Protein AF-A0A8T7J8Q5-F1 (afdb_monomer_lite)

Radius of gyration: 19.93 Å; chains: 1; bounding box: 46×26×56 Å

Structure (mmCIF, N/CA/C/O backbone):
data_AF-A0A8T7J8Q5-F1
#
_entry.id   AF-A0A8T7J8Q5-F1
#
loop_
_atom_site.group_PDB
_atom_site.id
_atom_site.type_symbol
_atom_site.label_atom_id
_atom_site.label_alt_id
_atom_site.label_comp_id
_atom_site.label_asym_id
_atom_site.label_entity_id
_atom_site.label_seq_id
_atom_site.pdbx_PDB_ins_code
_atom_site.Cartn_x
_atom_site.Cartn_y
_atom_site.Cartn_z
_atom_site.occupancy
_atom_site.B_iso_or_equiv
_atom_site.auth_seq_id
_atom_site.auth_comp_id
_atom_site.auth_asym_id
_atom_site.auth_atom_id
_atom_site.pdbx_PDB_model_num
ATOM 1 N N . MET A 1 1 ? 12.599 -4.083 -8.089 1.00 55.00 1 MET A N 1
ATOM 2 C CA . MET A 1 1 ? 13.086 -3.942 -6.703 1.00 55.00 1 MET A CA 1
ATOM 3 C C . MET A 1 1 ? 12.116 -2.995 -6.035 1.00 55.00 1 MET A C 1
ATOM 5 O O . MET A 1 1 ? 11.928 -1.897 -6.546 1.00 55.00 1 MET A O 1
ATOM 9 N N . GLU A 1 2 ? 11.386 -3.483 -5.040 1.00 70.25 2 GLU A N 1
ATOM 10 C CA . GLU A 1 2 ? 10.312 -2.742 -4.383 1.00 70.25 2 GLU A CA 1
ATOM 11 C C . GLU A 1 2 ? 10.916 -1.927 -3.238 1.00 70.25 2 GLU A C 1
ATOM 13 O O . GLU A 1 2 ? 11.467 -2.509 -2.312 1.00 70.25 2 GLU A O 1
ATOM 18 N N . PHE A 1 3 ? 10.806 -0.598 -3.287 1.00 74.25 3 PHE A N 1
ATOM 19 C CA . PHE A 1 3 ? 11.227 0.253 -2.176 1.00 74.25 3 PHE A CA 1
ATOM 20 C C . PHE A 1 3 ? 10.011 0.683 -1.362 1.00 74.25 3 PHE A C 1
ATOM 22 O O . PHE A 1 3 ? 9.134 1.389 -1.863 1.00 74.25 3 PHE A O 1
ATOM 29 N N . ASN A 1 4 ? 9.971 0.299 -0.091 1.00 82.00 4 ASN A N 1
ATOM 30 C CA . ASN A 1 4 ? 8.907 0.686 0.825 1.00 82.00 4 ASN A CA 1
ATOM 31 C C . ASN A 1 4 ? 9.446 1.161 2.175 1.00 82.00 4 ASN A C 1
ATOM 33 O O . ASN A 1 4 ? 10.600 0.935 2.527 1.00 82.00 4 ASN A O 1
ATOM 37 N N . VAL A 1 5 ? 8.601 1.867 2.920 1.00 81.31 5 VAL A N 1
ATOM 38 C CA . VAL A 1 5 ? 8.870 2.280 4.294 1.00 81.31 5 VAL A CA 1
ATOM 39 C C . VAL A 1 5 ? 8.082 1.400 5.245 1.00 81.31 5 VAL A C 1
ATOM 41 O O . VAL A 1 5 ? 6.872 1.210 5.072 1.00 81.31 5 VAL A O 1
ATOM 44 N N . ARG A 1 6 ? 8.788 0.909 6.265 1.00 84.50 6 ARG A N 1
ATOM 45 C CA . ARG A 1 6 ? 8.219 0.189 7.401 1.00 84.50 6 ARG A CA 1
ATOM 46 C C . ARG A 1 6 ? 8.662 0.815 8.716 1.00 84.50 6 ARG A C 1
ATOM 48 O O . ARG A 1 6 ? 9.781 1.315 8.830 1.00 84.50 6 ARG A O 1
ATOM 55 N N . PHE A 1 7 ? 7.786 0.792 9.705 1.00 80.62 7 PHE A N 1
ATOM 56 C CA . PHE A 1 7 ? 8.060 1.290 11.044 1.00 80.62 7 PHE A CA 1
ATOM 57 C C . PHE A 1 7 ? 8.971 0.323 11.811 1.00 80.62 7 PHE A C 1
ATOM 59 O O . PHE A 1 7 ? 8.746 -0.892 11.801 1.00 80.62 7 PHE A O 1
ATOM 66 N N . ASP A 1 8 ? 9.985 0.846 12.508 1.00 75.62 8 ASP A N 1
ATOM 67 C CA . ASP A 1 8 ? 10.818 0.019 13.382 1.00 75.62 8 ASP A CA 1
ATOM 68 C C . ASP A 1 8 ? 10.049 -0.370 14.655 1.00 75.62 8 ASP A C 1
ATOM 70 O O . ASP A 1 8 ? 9.672 0.455 15.488 1.00 75.62 8 ASP A O 1
ATOM 74 N N . ARG A 1 9 ? 9.825 -1.674 14.823 1.00 74.06 9 ARG A N 1
ATOM 75 C CA . ARG A 1 9 ? 9.081 -2.246 15.952 1.00 74.06 9 ARG A CA 1
ATOM 76 C C . ARG A 1 9 ? 9.964 -2.578 17.156 1.00 74.06 9 ARG A C 1
ATOM 78 O O . ARG A 1 9 ? 9.455 -3.109 18.141 1.00 74.06 9 ARG A O 1
ATOM 85 N N . SER A 1 10 ? 11.266 -2.305 17.100 1.00 71.56 10 SER A N 1
ATOM 86 C CA . SER A 1 10 ? 12.208 -2.677 18.162 1.00 71.56 10 SER A CA 1
ATOM 87 C C . SER A 1 10 ? 11.974 -1.925 19.484 1.00 71.56 10 SER A C 1
ATOM 89 O O . SER A 1 10 ? 12.292 -2.454 20.550 1.00 71.56 10 SER A O 1
ATOM 91 N N . TYR A 1 11 ? 11.346 -0.743 19.437 1.00 64.56 11 TYR A N 1
ATOM 92 C CA . TYR A 1 11 ? 11.151 0.131 20.602 1.00 64.56 11 TYR A CA 1
ATOM 93 C C . TYR A 1 11 ? 9.694 0.267 21.077 1.00 64.56 11 TYR A C 1
ATOM 95 O O . TYR A 1 11 ? 9.455 0.855 22.133 1.00 64.56 11 TYR A O 1
ATOM 103 N N . MET A 1 12 ? 8.709 -0.280 20.349 1.00 64.56 12 MET A N 1
ATOM 104 C CA . MET A 1 12 ? 7.288 -0.217 20.723 1.00 64.56 12 MET A CA 1
ATOM 105 C C . MET A 1 12 ? 6.517 -1.484 20.319 1.00 64.56 12 MET A C 1
ATOM 107 O O . MET A 1 12 ? 6.649 -1.983 19.204 1.00 64.56 12 MET A O 1
ATOM 111 N N . THR A 1 13 ? 5.631 -1.959 21.203 1.00 80.19 13 THR A N 1
ATOM 112 C CA . THR A 1 13 ? 4.745 -3.119 20.970 1.00 80.19 13 THR A CA 1
ATOM 113 C C . THR A 1 13 ? 3.250 -2.761 21.070 1.00 80.19 13 THR A C 1
ATOM 115 O O . THR A 1 13 ? 2.516 -3.382 21.842 1.00 80.19 13 THR A O 1
ATOM 118 N N . PRO A 1 14 ? 2.753 -1.755 20.319 1.00 88.12 14 PRO A N 1
ATOM 119 C CA . PRO A 1 14 ? 1.323 -1.458 20.287 1.00 88.12 14 PRO A CA 1
ATOM 120 C C . PRO A 1 14 ? 0.539 -2.666 19.759 1.00 88.12 14 PRO A C 1
ATOM 122 O O . PRO A 1 14 ? 1.056 -3.478 18.981 1.00 88.12 14 PRO A O 1
ATOM 125 N N . ARG A 1 15 ? -0.734 -2.776 20.157 1.00 94.69 15 ARG A N 1
ATOM 126 C CA . ARG A 1 15 ? -1.619 -3.807 19.606 1.00 94.69 15 ARG A CA 1
ATOM 127 C C . ARG A 1 15 ? -1.761 -3.611 18.094 1.00 94.69 15 ARG A C 1
ATOM 129 O O . ARG A 1 15 ? -1.720 -2.487 17.588 1.00 94.69 15 ARG A O 1
ATOM 136 N N . THR A 1 16 ? -1.908 -4.718 17.376 1.00 94.88 16 THR A N 1
ATOM 137 C CA . THR A 1 16 ? -1.925 -4.714 15.911 1.00 94.88 16 THR A CA 1
ATOM 138 C C . THR A 1 16 ? -3.348 -4.620 15.377 1.00 94.88 16 THR A C 1
ATOM 140 O O . THR A 1 16 ? -4.213 -5.403 15.762 1.00 94.88 16 THR A O 1
ATOM 143 N N . VAL A 1 17 ? -3.567 -3.670 14.476 1.00 96.69 17 VAL A N 1
ATOM 144 C CA . VAL A 1 17 ? -4.739 -3.586 13.607 1.00 96.69 17 VAL A CA 1
ATOM 145 C C . VAL A 1 17 ? -4.448 -4.399 12.356 1.00 96.69 17 VAL A C 1
ATOM 147 O O . VAL A 1 17 ? -3.409 -4.204 11.720 1.00 96.69 17 VAL A O 1
ATOM 150 N N . LYS A 1 18 ? -5.378 -5.289 12.012 1.00 96.12 18 LYS A N 1
ATOM 151 C CA . LYS A 1 18 ? -5.291 -6.101 10.796 1.00 96.12 18 LYS A CA 1
ATOM 152 C C . LYS A 1 18 ? -6.004 -5.428 9.639 1.00 96.12 18 LYS A C 1
ATOM 154 O O . LYS A 1 18 ? -6.994 -4.728 9.854 1.00 96.12 18 LYS A O 1
ATOM 159 N N . THR A 1 19 ? -5.551 -5.715 8.428 1.00 95.94 19 THR A N 1
ATOM 160 C CA . THR A 1 19 ? -6.217 -5.281 7.198 1.00 95.94 19 THR A CA 1
ATOM 161 C C . THR A 1 19 ? -6.785 -6.485 6.475 1.00 95.94 19 THR A C 1
ATOM 163 O O . THR A 1 19 ? -6.068 -7.440 6.191 1.00 95.94 19 THR A O 1
ATOM 166 N N . VAL A 1 20 ? -8.082 -6.441 6.186 1.00 95.56 20 VAL A N 1
ATOM 167 C CA . VAL A 1 20 ? -8.825 -7.552 5.581 1.00 95.56 20 VAL A CA 1
ATOM 168 C C . VAL A 1 20 ? -9.472 -7.122 4.268 1.00 95.56 20 VAL A C 1
ATOM 170 O O . VAL A 1 20 ? -9.939 -5.989 4.125 1.00 95.56 20 VAL A O 1
ATOM 173 N N . PHE A 1 21 ? -9.507 -8.045 3.307 1.00 93.81 21 PHE A N 1
ATOM 174 C CA . PHE A 1 21 ? -10.010 -7.810 1.944 1.00 93.81 21 PHE A CA 1
ATOM 175 C C . PHE A 1 21 ? -11.202 -8.712 1.575 1.00 93.81 21 PHE A C 1
ATOM 177 O O . PHE A 1 21 ? -11.768 -8.576 0.489 1.00 93.81 21 PHE A O 1
ATOM 184 N N . ALA A 1 22 ? -11.593 -9.633 2.463 1.00 94.62 22 ALA A N 1
ATOM 185 C CA . ALA A 1 22 ? -12.681 -10.586 2.257 1.00 94.62 22 ALA A CA 1
ATOM 186 C C . ALA A 1 22 ? -13.832 -10.337 3.243 1.00 94.62 22 ALA A C 1
ATOM 188 O O . ALA A 1 22 ? -13.613 -10.159 4.439 1.00 94.62 22 ALA A O 1
ATOM 189 N N . LEU A 1 23 ? -15.075 -10.341 2.746 1.00 96.00 23 LEU A N 1
ATOM 190 C CA . LEU A 1 23 ? -16.257 -10.101 3.588 1.00 96.00 23 LEU A CA 1
ATOM 191 C C . LEU A 1 23 ? -16.490 -11.214 4.614 1.00 96.00 23 LEU A C 1
ATOM 193 O O . LEU A 1 23 ? -16.922 -10.917 5.724 1.00 96.00 23 LEU A O 1
ATOM 197 N N . ASP A 1 24 ? -16.197 -12.468 4.270 1.00 97.31 24 ASP A N 1
ATOM 198 C CA . ASP A 1 24 ? -16.370 -13.591 5.198 1.00 97.31 24 ASP A CA 1
ATOM 199 C C . ASP A 1 24 ? -15.449 -13.440 6.416 1.00 97.31 24 ASP A C 1
ATOM 201 O O . ASP A 1 24 ? -15.911 -13.530 7.550 1.00 97.31 24 ASP A O 1
ATOM 205 N N . GLU A 1 25 ? -14.187 -13.065 6.192 1.00 96.94 25 GLU A N 1
ATOM 206 C CA . GLU A 1 25 ? -13.227 -12.775 7.263 1.00 96.94 25 GLU A CA 1
ATOM 207 C C . GLU A 1 25 ? -13.672 -11.574 8.119 1.00 96.94 25 GLU A C 1
ATOM 209 O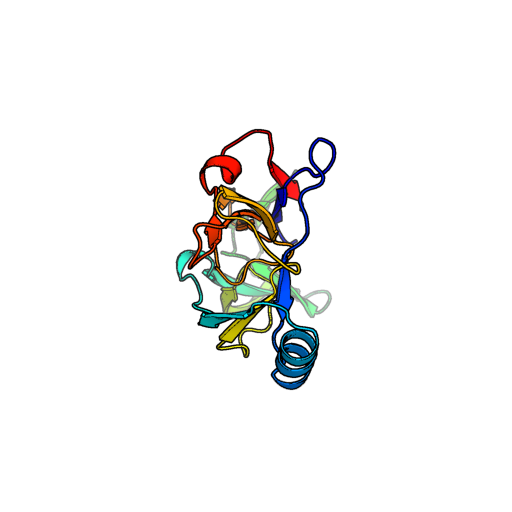 O . GLU A 1 25 ? -13.620 -11.618 9.348 1.00 96.94 25 GLU A O 1
ATOM 214 N N . VAL A 1 26 ? -14.190 -10.509 7.494 1.00 97.25 26 VAL A N 1
ATOM 215 C CA . VAL A 1 26 ? -14.778 -9.375 8.228 1.00 97.25 26 VAL A CA 1
ATOM 216 C C . VAL A 1 26 ? -15.917 -9.833 9.144 1.00 97.25 26 VAL A C 1
ATOM 218 O O . VAL A 1 26 ? -15.975 -9.430 10.308 1.00 97.25 26 VAL A O 1
ATOM 221 N N . ASN A 1 27 ? -16.820 -10.674 8.638 1.00 98.12 27 ASN A N 1
ATOM 222 C CA . ASN A 1 27 ? -17.957 -11.178 9.406 1.00 98.12 27 ASN A CA 1
ATOM 223 C C . ASN A 1 27 ? -17.504 -12.037 10.593 1.00 98.12 27 ASN A C 1
ATOM 225 O O . ASN A 1 27 ? -18.084 -11.925 11.676 1.00 98.12 27 ASN A O 1
ATOM 229 N N . GLU A 1 28 ? -16.451 -12.841 10.427 1.00 98.19 28 GLU A N 1
ATOM 230 C CA . GLU A 1 28 ? -15.842 -13.593 11.527 1.00 98.19 28 GLU A CA 1
ATOM 231 C C . GLU A 1 28 ? -15.356 -12.657 12.640 1.00 98.19 28 GLU A C 1
ATOM 233 O O . GLU A 1 28 ? -15.728 -12.847 13.801 1.00 98.19 28 GLU A O 1
ATOM 238 N N . PHE A 1 29 ? -14.625 -11.590 12.306 1.00 98.00 29 PHE A N 1
ATOM 239 C CA . PHE A 1 29 ? -14.165 -10.607 13.293 1.00 98.00 29 PHE A CA 1
ATOM 240 C C . PHE A 1 29 ? -15.316 -9.875 13.992 1.00 98.00 29 PHE A C 1
ATOM 242 O O . PHE A 1 29 ? -15.295 -9.713 15.215 1.00 98.00 29 PHE A O 1
ATOM 249 N N . ILE A 1 30 ? -16.353 -9.480 13.249 1.00 97.69 30 ILE A N 1
ATOM 250 C CA . ILE A 1 30 ? -17.552 -8.856 13.829 1.00 97.69 30 ILE A CA 1
ATOM 251 C C . ILE A 1 30 ? -18.233 -9.819 14.808 1.00 97.69 30 ILE A C 1
ATOM 253 O O . ILE A 1 30 ? -18.599 -9.413 15.911 1.00 97.69 30 ILE A O 1
ATOM 257 N N . SER A 1 31 ? -18.361 -11.103 14.451 1.00 97.75 31 SER A N 1
ATOM 258 C CA . SER A 1 31 ? -18.960 -12.120 15.329 1.00 97.75 31 SER A CA 1
ATOM 259 C C . SER A 1 31 ? -18.179 -12.323 16.634 1.00 97.75 31 SER A C 1
ATOM 261 O O . SER A 1 31 ? -18.763 -12.654 17.665 1.00 97.75 31 SER A O 1
ATOM 263 N N . GLN A 1 32 ? -16.871 -12.059 16.606 1.00 97.50 32 GLN A N 1
ATOM 264 C CA . GLN A 1 32 ? -15.972 -12.109 17.760 1.00 97.50 32 GLN A CA 1
ATOM 265 C C . GLN A 1 32 ? -15.972 -10.806 18.583 1.00 97.50 32 GLN A C 1
ATOM 267 O O . GLN A 1 32 ? -15.282 -10.718 19.596 1.00 97.50 32 GLN A O 1
ATOM 272 N N . GLY A 1 33 ? -16.751 -9.798 18.177 1.00 97.06 33 GLY A N 1
ATOM 273 C CA . GLY A 1 33 ? -16.895 -8.519 18.878 1.00 97.06 33 GLY A CA 1
ATOM 274 C C . GLY A 1 33 ? -15.860 -7.460 18.493 1.00 97.06 33 GLY A C 1
ATOM 275 O O . GLY A 1 33 ? -15.744 -6.446 19.183 1.00 97.06 33 GLY A O 1
ATOM 276 N N . HIS A 1 34 ? -15.106 -7.668 17.411 1.00 97.81 34 HIS A N 1
ATOM 277 C CA . HIS A 1 34 ? -14.177 -6.658 16.914 1.00 97.81 34 HIS A CA 1
ATOM 278 C C . HIS A 1 34 ? -14.909 -5.484 16.263 1.00 97.81 34 HIS A C 1
ATOM 280 O O . HIS A 1 34 ? -15.952 -5.633 15.625 1.00 97.81 34 HIS A O 1
ATOM 286 N N . MET A 1 35 ? -14.304 -4.304 16.380 1.00 96.56 35 MET A N 1
ATOM 287 C CA . MET A 1 35 ? -14.703 -3.139 15.602 1.00 96.56 35 MET A CA 1
ATOM 288 C C . MET A 1 35 ? -13.996 -3.165 14.247 1.00 96.56 35 MET A C 1
ATOM 290 O O . MET A 1 35 ? -12.787 -3.387 14.180 1.00 96.56 35 MET A O 1
ATOM 294 N N . VAL A 1 36 ? -14.752 -2.912 13.180 1.00 97.56 36 VAL A N 1
ATOM 295 C CA . VAL A 1 36 ? -14.254 -2.928 11.802 1.00 97.56 36 VAL A CA 1
ATOM 296 C C . VAL A 1 36 ? -14.507 -1.576 11.138 1.00 97.56 36 VAL A C 1
ATOM 298 O O . VAL A 1 36 ? -15.624 -1.059 11.189 1.00 97.56 36 VAL A O 1
ATOM 301 N N . LEU A 1 37 ? -13.479 -1.007 10.507 1.00 97.44 37 LEU A N 1
ATOM 302 C CA . LEU A 1 37 ? -13.551 0.250 9.761 1.00 97.44 37 LEU A CA 1
ATOM 303 C C . LEU A 1 37 ? -13.378 -0.035 8.272 1.00 97.44 37 LEU A C 1
ATOM 305 O O . LEU A 1 37 ? -12.287 -0.389 7.833 1.00 97.44 37 LEU A O 1
ATOM 309 N N . PHE A 1 38 ? -14.448 0.117 7.499 1.00 96.94 38 PHE A N 1
ATOM 310 C CA . PHE A 1 38 ? -14.396 -0.054 6.050 1.00 96.94 38 PHE A CA 1
ATOM 311 C C . PHE A 1 38 ? -13.834 1.186 5.371 1.00 96.94 38 PHE A C 1
ATOM 313 O O . PHE A 1 38 ? -14.324 2.294 5.582 1.00 96.94 38 PHE A O 1
ATOM 320 N N . GLU A 1 39 ? -12.885 0.971 4.471 1.00 95.44 39 GLU A N 1
ATOM 321 C CA . GLU A 1 39 ? -12.260 2.024 3.688 1.00 95.44 39 GLU A CA 1
ATOM 322 C C . GLU A 1 39 ? -12.281 1.678 2.200 1.00 95.44 39 GLU A C 1
ATOM 324 O O . GLU A 1 39 ? -12.190 0.521 1.780 1.00 95.44 39 GLU A O 1
ATOM 329 N N . LYS A 1 40 ? -12.405 2.714 1.368 1.00 93.94 40 LYS A N 1
ATOM 330 C CA . LYS A 1 40 ? -12.259 2.561 -0.084 1.00 93.94 40 LYS A CA 1
ATOM 331 C C . LYS A 1 40 ? -10.782 2.584 -0.439 1.00 93.94 40 LYS A C 1
ATOM 333 O O . LYS A 1 40 ? -10.095 3.552 -0.113 1.00 93.94 40 LYS A O 1
ATOM 338 N N . VAL A 1 41 ? -10.334 1.595 -1.205 1.00 91.38 41 VAL A N 1
ATOM 339 C CA . VAL A 1 41 ? -8.995 1.618 -1.801 1.00 91.38 41 VAL A CA 1
ATOM 340 C C . VAL A 1 41 ? -9.000 2.665 -2.912 1.00 91.38 41 VAL A C 1
ATOM 342 O O . VAL A 1 41 ? -9.821 2.619 -3.832 1.00 91.38 41 VAL A O 1
ATOM 345 N N . LYS A 1 42 ? -8.118 3.660 -2.806 1.00 91.06 42 LYS A N 1
ATOM 346 C CA . LYS A 1 42 ? -8.002 4.755 -3.774 1.00 91.06 42 LYS A CA 1
ATOM 347 C C . LYS A 1 42 ? -6.561 4.841 -4.268 1.00 91.06 42 LYS A C 1
ATOM 349 O O . LYS A 1 42 ? -5.740 5.415 -3.552 1.00 91.06 42 LYS A O 1
ATOM 354 N N . PRO A 1 43 ? -6.281 4.372 -5.499 1.00 90.12 43 PRO A N 1
ATOM 355 C CA . PRO A 1 43 ? -4.951 4.456 -6.075 1.00 90.12 43 PRO A CA 1
ATOM 356 C C . PRO A 1 43 ? -4.412 5.883 -6.055 1.00 90.12 43 PRO A C 1
ATOM 358 O O . PRO A 1 43 ? -5.027 6.819 -6.583 1.00 90.12 43 PRO A O 1
ATOM 361 N N . ASN A 1 44 ? -3.230 6.053 -5.477 1.00 91.69 44 ASN A N 1
ATOM 362 C CA . ASN A 1 44 ? -2.527 7.325 -5.524 1.00 91.69 44 ASN A CA 1
ATOM 363 C C . ASN A 1 44 ? -1.832 7.499 -6.878 1.00 91.69 44 ASN A C 1
ATOM 365 O O . ASN A 1 44 ? -0.880 6.790 -7.193 1.00 91.69 44 ASN A O 1
ATOM 369 N N . LYS A 1 45 ? -2.271 8.488 -7.667 1.00 91.56 45 LYS A N 1
ATOM 370 C CA . LYS A 1 45 ? -1.711 8.777 -8.998 1.00 91.56 45 LYS A CA 1
ATOM 371 C C . LYS A 1 45 ? -0.201 9.048 -8.993 1.00 91.56 45 LYS A C 1
ATOM 373 O O . LYS A 1 45 ? 0.432 8.870 -10.025 1.00 91.56 45 LYS A O 1
ATOM 378 N N . LYS A 1 46 ? 0.371 9.472 -7.860 1.00 91.81 46 LYS A N 1
ATOM 379 C CA . LYS A 1 46 ? 1.812 9.731 -7.727 1.00 91.81 46 LYS A CA 1
ATOM 380 C C . LYS A 1 46 ? 2.661 8.456 -7.627 1.00 91.81 46 LYS A C 1
ATOM 382 O O . LYS A 1 46 ? 3.860 8.525 -7.849 1.00 91.81 46 LYS A O 1
ATOM 387 N N . LEU A 1 47 ? 2.046 7.310 -7.324 1.00 91.06 47 LEU A N 1
ATOM 388 C CA . LEU A 1 47 ? 2.717 6.004 -7.299 1.00 91.06 47 LEU A CA 1
ATOM 389 C C . LEU A 1 47 ? 2.784 5.331 -8.676 1.00 91.06 47 LEU A C 1
ATOM 391 O O . LEU A 1 47 ? 3.274 4.212 -8.779 1.00 91.06 47 LEU A O 1
ATOM 395 N N . TYR A 1 48 ? 2.299 5.989 -9.731 1.00 91.44 48 TYR A N 1
ATOM 396 C CA . TYR A 1 48 ? 2.495 5.507 -11.091 1.00 91.44 48 TYR A CA 1
ATOM 397 C C . TYR A 1 48 ? 3.811 6.033 -11.664 1.00 91.44 48 TYR A C 1
ATOM 399 O O . TYR A 1 48 ? 4.062 7.241 -11.649 1.00 91.44 48 TYR A O 1
ATOM 407 N N . SER A 1 49 ? 4.590 5.127 -12.243 1.00 90.31 49 SER A N 1
ATOM 408 C CA . SER A 1 49 ? 5.773 5.436 -13.043 1.00 90.31 49 SER A CA 1
ATOM 409 C C . SER A 1 49 ? 5.476 5.174 -14.514 1.00 90.31 49 SER A C 1
ATOM 411 O O . SER A 1 49 ? 4.771 4.228 -14.865 1.00 90.31 49 SER A O 1
ATOM 413 N N . LYS A 1 50 ? 5.987 6.037 -15.392 1.00 92.50 50 LYS A N 1
ATOM 414 C CA . LYS A 1 50 ? 5.907 5.851 -16.845 1.00 92.50 50 LYS A CA 1
ATOM 415 C C . LYS A 1 50 ? 7.248 5.359 -17.357 1.00 92.50 50 LYS A C 1
ATOM 417 O O . LYS A 1 50 ? 8.283 5.788 -16.861 1.00 92.50 50 LYS A O 1
ATOM 422 N N . GLY A 1 51 ? 7.214 4.517 -18.375 1.00 93.56 51 GLY A N 1
ATOM 423 C CA . GLY A 1 51 ? 8.420 4.049 -19.038 1.00 93.56 51 GLY A CA 1
ATOM 424 C C . GLY A 1 51 ? 8.078 3.073 -20.144 1.00 93.56 51 GLY A C 1
ATOM 425 O O . GLY A 1 51 ? 6.995 3.139 -20.727 1.00 93.56 51 GLY A O 1
ATOM 426 N N . PHE A 1 52 ? 9.002 2.167 -20.415 1.00 95.31 52 PHE A N 1
ATOM 427 C CA . PHE A 1 52 ? 8.931 1.255 -21.541 1.00 95.31 52 PHE A CA 1
ATOM 428 C C . PHE A 1 52 ? 9.367 -0.138 -21.111 1.00 95.31 52 PHE A C 1
ATOM 430 O O . PHE A 1 52 ? 10.213 -0.294 -20.229 1.00 95.31 52 PHE A O 1
ATOM 437 N N . ILE A 1 53 ? 8.800 -1.146 -21.765 1.00 96.12 53 ILE A N 1
ATOM 438 C CA . ILE A 1 53 ? 9.348 -2.497 -21.742 1.00 96.12 53 ILE A CA 1
ATOM 439 C C . ILE A 1 53 ? 10.367 -2.609 -22.870 1.00 96.12 53 ILE A C 1
ATOM 441 O O . ILE A 1 53 ? 10.023 -2.429 -24.040 1.00 96.12 53 ILE A O 1
ATOM 445 N N . PHE A 1 54 ? 11.602 -2.944 -22.512 1.00 96.06 54 PHE A N 1
ATOM 446 C CA . PHE A 1 54 ? 12.658 -3.295 -23.452 1.00 96.06 54 PHE A CA 1
ATOM 447 C C . PHE A 1 54 ? 12.913 -4.796 -23.398 1.00 96.06 54 PHE A C 1
ATOM 449 O O . PHE A 1 54 ? 12.922 -5.381 -22.317 1.00 96.06 54 PHE A O 1
ATOM 456 N N . GLN A 1 55 ? 13.147 -5.416 -24.551 1.00 97.12 55 GLN A N 1
ATOM 457 C CA . GLN A 1 55 ? 13.513 -6.823 -24.666 1.00 97.12 55 GLN A CA 1
ATOM 458 C C . GLN A 1 55 ? 14.919 -6.958 -25.245 1.00 97.12 55 GLN A C 1
ATOM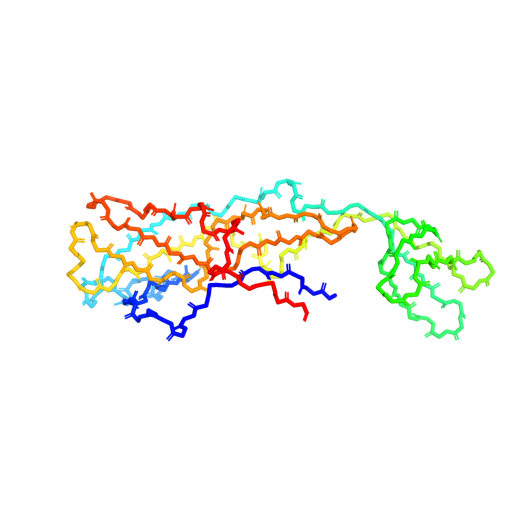 460 O O . GLN A 1 55 ? 15.217 -6.400 -26.304 1.00 97.12 55 GLN A O 1
ATOM 465 N N . SER A 1 56 ? 15.771 -7.732 -24.573 1.00 96.25 56 SER A N 1
ATOM 466 C CA . SER A 1 56 ? 17.111 -8.030 -25.065 1.00 96.25 56 SER A CA 1
ATOM 467 C C . SER A 1 56 ? 17.038 -8.921 -26.303 1.00 96.25 56 SER A C 1
ATOM 469 O O . SER A 1 56 ? 16.442 -9.999 -26.272 1.00 96.25 56 SER A O 1
ATOM 471 N N . ALA A 1 57 ? 17.712 -8.517 -27.378 1.00 93.38 57 ALA A N 1
ATOM 472 C CA . ALA A 1 57 ? 17.852 -9.321 -28.590 1.00 93.38 57 ALA A CA 1
ATOM 473 C C . ALA A 1 57 ? 18.676 -10.606 -28.360 1.00 93.38 57 ALA A C 1
ATOM 475 O O . ALA A 1 57 ? 18.585 -11.549 -29.144 1.00 93.38 57 ALA A O 1
ATOM 476 N N . LYS A 1 58 ? 19.476 -10.660 -27.285 1.00 93.12 58 LYS A N 1
ATOM 477 C CA . LYS A 1 58 ? 20.401 -11.765 -26.997 1.00 93.12 58 LYS A CA 1
ATOM 478 C C . LYS A 1 58 ? 19.736 -12.941 -26.288 1.00 93.12 58 LYS A C 1
ATOM 480 O O . LYS A 1 58 ? 19.982 -14.087 -26.654 1.00 93.12 58 LYS A O 1
ATOM 485 N N . ASP A 1 59 ? 18.958 -12.670 -25.243 1.00 93.56 59 ASP A N 1
ATOM 486 C CA . ASP A 1 59 ? 18.385 -13.703 -24.369 1.00 93.56 59 ASP A CA 1
ATOM 487 C C . ASP A 1 59 ? 16.866 -13.579 -24.181 1.00 93.56 59 ASP A C 1
ATOM 489 O O . ASP A 1 59 ? 16.273 -14.340 -23.417 1.00 93.56 59 ASP A 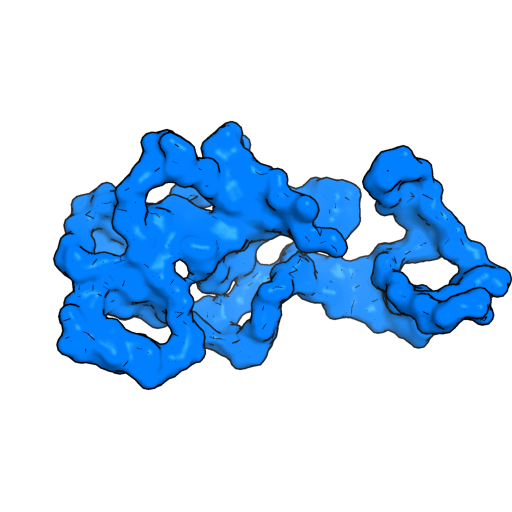O 1
ATOM 493 N N . SER A 1 60 ? 16.224 -12.657 -24.910 1.00 92.06 60 SER A N 1
ATOM 494 C CA . SER A 1 60 ? 14.782 -12.387 -24.853 1.00 92.06 60 SER A CA 1
ATOM 495 C C . SER A 1 60 ? 14.261 -11.942 -23.481 1.00 92.06 60 SER A C 1
ATOM 497 O O . SER A 1 60 ? 13.042 -11.888 -23.295 1.00 92.06 60 SER A O 1
ATOM 499 N N . ARG A 1 61 ? 15.137 -11.595 -22.524 1.00 95.25 61 ARG A N 1
ATOM 500 C CA . ARG A 1 61 ? 14.716 -11.041 -21.232 1.00 95.25 61 ARG A CA 1
ATOM 501 C C . ARG A 1 61 ? 14.137 -9.647 -21.409 1.00 95.25 61 ARG A C 1
ATOM 503 O O . ARG A 1 61 ? 14.657 -8.847 -22.185 1.00 95.25 61 ARG A O 1
ATOM 510 N N . CYS A 1 62 ? 13.087 -9.364 -20.647 1.00 94.12 62 CYS A N 1
ATOM 511 C CA . CYS A 1 62 ? 12.445 -8.060 -20.624 1.00 94.12 62 CYS A CA 1
ATOM 512 C C . CYS A 1 62 ? 12.819 -7.290 -19.361 1.00 94.12 62 CYS A C 1
ATOM 514 O O . CYS A 1 62 ? 12.8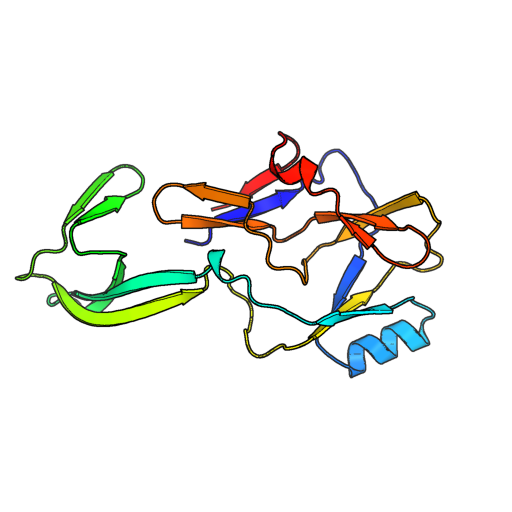92 -7.872 -18.277 1.00 94.12 62 CYS A O 1
ATOM 516 N N . ILE A 1 63 ? 12.994 -5.981 -19.506 1.00 92.19 63 ILE A N 1
ATOM 517 C CA . ILE A 1 63 ? 13.170 -5.046 -18.397 1.00 92.19 63 ILE A CA 1
ATOM 518 C C . ILE A 1 63 ? 12.229 -3.859 -18.570 1.00 92.19 63 ILE A C 1
ATOM 520 O O . ILE A 1 63 ? 11.897 -3.472 -19.692 1.00 92.19 63 ILE A O 1
ATOM 524 N N . PHE A 1 64 ? 11.823 -3.272 -17.450 1.00 91.31 64 PHE A N 1
ATOM 525 C CA . PHE A 1 64 ? 11.235 -1.943 -17.433 1.00 91.31 64 PHE A CA 1
ATOM 526 C C . PHE A 1 64 ? 12.343 -0.902 -17.271 1.00 91.31 64 PHE A C 1
ATOM 528 O O . PHE A 1 64 ? 13.215 -1.061 -16.417 1.00 91.31 64 PHE A O 1
ATOM 535 N N . ALA A 1 65 ? 12.286 0.172 -18.056 1.00 91.31 65 ALA A N 1
ATOM 536 C CA . ALA A 1 65 ? 13.121 1.348 -17.849 1.00 91.31 65 ALA A CA 1
ATOM 537 C C . ALA A 1 65 ? 12.355 2.637 -18.197 1.00 91.31 65 ALA A C 1
ATOM 539 O O . ALA A 1 65 ? 11.514 2.634 -19.104 1.00 91.31 65 ALA A O 1
ATOM 540 N N . PRO A 1 66 ? 12.638 3.762 -17.514 1.00 90.56 66 PRO A N 1
ATOM 541 C CA . PRO A 1 66 ? 11.957 5.034 -17.769 1.00 90.56 66 PRO A CA 1
ATOM 542 C C . PRO A 1 66 ? 12.334 5.628 -19.133 1.00 90.56 66 PRO A C 1
ATOM 544 O O . PRO A 1 66 ? 11.555 6.366 -19.734 1.00 90.56 66 PRO A O 1
ATOM 547 N N . SER A 1 67 ? 13.527 5.300 -19.636 1.00 92.00 67 SER A N 1
ATOM 548 C CA . SER A 1 67 ? 14.001 5.648 -20.974 1.00 92.00 67 SER A CA 1
ATOM 549 C C . SER A 1 67 ? 15.154 4.719 -21.384 1.00 92.00 67 SER A C 1
ATOM 551 O O . SER A 1 67 ? 15.528 3.827 -20.625 1.00 92.00 67 SER A O 1
ATOM 553 N N . ARG A 1 68 ? 15.757 4.938 -22.562 1.00 93.31 68 ARG A N 1
ATOM 554 C CA . ARG A 1 68 ? 16.981 4.230 -22.976 1.00 93.31 68 ARG A CA 1
ATOM 555 C C . ARG A 1 68 ? 18.233 4.658 -22.211 1.00 93.31 68 ARG A C 1
ATOM 557 O O . ARG A 1 68 ? 19.220 3.944 -22.291 1.00 93.31 68 ARG A O 1
ATOM 564 N N . HIS A 1 69 ? 18.222 5.794 -21.514 1.00 92.12 69 HIS A N 1
ATOM 565 C CA . HIS A 1 69 ? 19.355 6.271 -20.721 1.00 92.12 69 HIS A CA 1
ATOM 566 C C . HIS A 1 69 ? 18.878 6.724 -19.342 1.00 92.12 69 HIS A C 1
ATOM 568 O O . HIS A 1 69 ? 18.164 7.720 -19.221 1.00 92.12 69 HIS A O 1
ATOM 574 N N . PHE A 1 70 ? 19.231 5.978 -18.300 1.00 90.12 70 PHE A N 1
ATOM 575 C CA . PHE A 1 70 ? 18.643 6.161 -16.974 1.00 90.12 70 PHE A CA 1
ATOM 576 C C . PHE A 1 70 ? 19.641 5.858 -15.853 1.00 90.12 70 PHE A C 1
ATOM 578 O O . PHE A 1 70 ? 20.603 5.117 -16.067 1.00 90.12 70 PHE A O 1
ATOM 585 N N . PRO A 1 71 ? 19.451 6.450 -14.661 1.00 85.62 71 PRO A N 1
ATOM 586 C CA . PRO A 1 71 ? 20.326 6.190 -13.531 1.00 85.62 71 PRO A CA 1
ATOM 587 C C . PRO A 1 71 ? 20.073 4.797 -12.938 1.00 85.62 71 PRO A C 1
ATOM 589 O O . PRO A 1 71 ? 18.928 4.360 -12.822 1.00 85.62 71 PRO A O 1
ATOM 592 N N . VAL A 1 72 ? 21.140 4.127 -12.500 1.00 81.88 72 VAL A N 1
ATOM 593 C CA . VAL A 1 72 ? 21.090 2.809 -11.851 1.00 81.88 72 VAL A CA 1
ATOM 594 C C . VAL A 1 72 ? 21.897 2.766 -10.565 1.00 81.88 72 VAL A C 1
ATOM 596 O O . VAL A 1 72 ? 22.939 3.416 -10.414 1.00 81.88 72 VAL A O 1
ATOM 599 N N . GLN A 1 73 ? 21.424 1.946 -9.628 1.00 68.81 73 GLN A N 1
ATOM 600 C CA . GLN A 1 73 ? 22.073 1.782 -8.337 1.00 68.81 73 GLN A CA 1
ATOM 601 C C . GLN A 1 73 ? 23.477 1.212 -8.500 1.00 68.81 73 GLN A C 1
ATOM 603 O O . GLN A 1 73 ? 23.676 0.196 -9.152 1.00 68.81 73 GLN A O 1
ATOM 608 N N . HIS A 1 74 ? 24.457 1.891 -7.901 1.00 70.69 74 HIS A N 1
ATOM 609 C CA . HIS A 1 74 ? 25.875 1.510 -7.877 1.00 70.69 74 HIS A CA 1
ATOM 610 C C . HIS A 1 74 ? 26.643 1.569 -9.209 1.00 70.69 74 HIS A C 1
ATOM 612 O O . HIS A 1 74 ? 27.867 1.457 -9.175 1.00 70.69 74 HIS A O 1
ATOM 618 N N . SER A 1 75 ? 25.993 1.786 -10.356 1.00 76.88 75 SER A N 1
ATOM 619 C CA . SER A 1 75 ? 26.671 1.843 -11.669 1.00 76.88 75 SER A CA 1
ATOM 620 C C . SER A 1 75 ? 26.548 3.196 -12.380 1.00 76.88 75 SER A C 1
ATOM 622 O O . SER A 1 75 ? 27.107 3.383 -13.457 1.00 76.88 75 SER A O 1
ATOM 624 N N . GLY A 1 76 ? 25.880 4.172 -11.758 1.00 84.31 76 GLY A N 1
ATOM 625 C CA . GLY A 1 76 ? 25.744 5.520 -12.300 1.00 84.31 76 GLY A CA 1
ATOM 626 C C . GLY A 1 76 ? 24.630 5.575 -13.333 1.00 84.31 76 GLY A C 1
ATOM 627 O O . GLY A 1 76 ? 23.474 5.700 -12.951 1.00 84.31 76 GLY A O 1
ATOM 628 N N . TRP A 1 77 ? 24.978 5.485 -14.614 1.00 88.44 77 TRP A N 1
ATOM 629 C CA . TRP A 1 77 ? 24.028 5.546 -15.726 1.00 88.44 77 TRP A CA 1
ATOM 630 C C . TRP A 1 77 ? 24.099 4.274 -16.566 1.00 88.44 77 TRP A C 1
ATOM 632 O O . TRP A 1 77 ? 25.190 3.812 -16.895 1.00 88.44 77 TRP A O 1
ATOM 642 N N . GLU A 1 78 ? 22.941 3.749 -16.948 1.00 90.19 78 GLU A N 1
ATOM 643 C CA . GLU A 1 78 ? 22.799 2.641 -17.888 1.00 90.19 78 GLU A CA 1
ATOM 644 C C . GLU A 1 78 ? 22.233 3.152 -19.219 1.00 90.19 78 GLU A C 1
ATOM 646 O O . GLU A 1 78 ? 21.403 4.066 -19.244 1.00 90.19 78 GLU A O 1
ATOM 651 N N . THR A 1 79 ? 22.703 2.577 -20.331 1.00 93.94 79 THR A N 1
ATOM 652 C CA . THR A 1 79 ? 22.215 2.886 -21.680 1.00 93.94 79 THR A CA 1
ATOM 653 C C . THR A 1 79 ? 21.809 1.608 -22.402 1.00 93.94 79 THR A C 1
ATOM 655 O O . THR A 1 79 ? 22.640 0.733 -22.630 1.00 93.94 79 THR A O 1
ATOM 658 N N . LEU A 1 80 ? 20.551 1.534 -22.830 1.00 93.75 80 LEU A N 1
ATOM 659 C CA . LEU A 1 80 ? 20.004 0.439 -23.626 1.00 93.75 80 LEU A CA 1
ATOM 660 C C . LEU A 1 80 ? 20.175 0.761 -25.113 1.00 93.75 80 LEU A C 1
ATOM 662 O O . LEU A 1 80 ? 19.384 1.512 -25.697 1.00 93.75 80 LEU A O 1
ATOM 666 N N . SER A 1 81 ? 21.230 0.212 -25.715 1.00 94.12 81 SER A N 1
ATOM 667 C CA . SER A 1 81 ? 21.545 0.398 -27.135 1.00 94.12 81 SER A CA 1
ATOM 668 C C . SER A 1 81 ? 20.432 -0.155 -28.041 1.00 94.12 81 SER A C 1
ATOM 670 O O . SER A 1 81 ? 19.755 -1.124 -27.695 1.00 94.12 81 SER A O 1
ATOM 672 N N . GLU A 1 82 ? 20.212 0.462 -29.204 1.00 93.06 82 GLU A N 1
ATOM 673 C CA . GLU A 1 82 ? 19.208 -0.016 -30.173 1.00 93.06 82 GLU A CA 1
ATOM 674 C C . GLU A 1 82 ? 19.594 -1.360 -30.806 1.00 93.06 82 GLU A C 1
ATOM 676 O O . GLU A 1 82 ? 18.711 -2.132 -31.168 1.00 93.06 82 GLU A O 1
ATOM 681 N N . ASP A 1 83 ? 20.892 -1.669 -30.869 1.00 93.50 83 ASP A N 1
ATOM 682 C CA . ASP A 1 83 ? 21.402 -2.932 -31.414 1.00 93.50 83 ASP A CA 1
ATOM 683 C C . ASP A 1 83 ? 21.146 -4.129 -30.480 1.00 93.50 83 ASP A C 1
ATOM 685 O O . ASP A 1 83 ? 20.995 -5.262 -30.939 1.00 93.50 83 ASP A O 1
ATOM 689 N N . GLU A 1 84 ? 21.104 -3.900 -29.163 1.00 95.00 84 GLU A N 1
ATOM 690 C CA . GLU A 1 84 ? 20.949 -4.965 -28.163 1.00 95.00 84 GLU A CA 1
ATOM 691 C C . GLU A 1 84 ? 19.545 -5.018 -27.552 1.00 95.00 84 GLU A C 1
ATOM 693 O O . GLU A 1 84 ? 19.142 -6.071 -27.046 1.00 95.00 84 GLU A O 1
ATOM 698 N N . TRP A 1 85 ? 18.798 -3.909 -27.600 1.00 97.19 85 TRP A N 1
ATOM 699 C CA . TRP A 1 85 ? 17.501 -3.762 -26.943 1.00 97.19 85 TRP A CA 1
ATOM 700 C C . TRP A 1 85 ? 16.421 -3.222 -27.875 1.00 97.19 85 TRP A C 1
ATOM 702 O O . TRP A 1 85 ? 16.448 -2.067 -28.322 1.00 97.19 85 TRP A O 1
ATOM 712 N N . ASN A 1 86 ? 15.387 -4.040 -28.046 1.00 96.25 86 ASN A N 1
ATOM 713 C CA . ASN A 1 86 ? 14.170 -3.675 -28.751 1.00 96.25 86 ASN A CA 1
ATOM 714 C C . ASN A 1 86 ? 13.177 -3.039 -27.778 1.00 96.25 86 ASN A C 1
ATOM 716 O O . ASN A 1 86 ? 12.880 -3.612 -26.729 1.00 96.25 86 ASN A O 1
ATOM 720 N N . GLU A 1 87 ? 12.637 -1.875 -28.127 1.00 96.38 87 GLU A N 1
ATOM 721 C CA . GLU A 1 87 ? 11.491 -1.310 -27.415 1.00 96.38 87 GLU A CA 1
ATOM 722 C C . GLU A 1 87 ? 10.231 -2.085 -27.813 1.00 96.38 87 GLU A C 1
ATOM 724 O O . GLU A 1 87 ? 9.908 -2.187 -28.995 1.00 96.38 87 GLU A O 1
ATOM 729 N N . VAL A 1 88 ? 9.533 -2.652 -26.831 1.00 96.56 88 VAL A N 1
ATOM 730 C CA . VAL A 1 88 ? 8.327 -3.456 -27.061 1.00 96.56 88 VAL A CA 1
ATOM 731 C C . VAL A 1 88 ? 7.080 -2.581 -26.990 1.00 96.56 88 VAL A C 1
ATOM 733 O O . VAL A 1 88 ? 6.250 -2.611 -27.897 1.00 96.56 88 VAL A O 1
ATOM 736 N N . MET A 1 89 ? 6.923 -1.821 -25.900 1.00 96.00 89 MET A N 1
ATOM 737 C CA . MET A 1 89 ? 5.781 -0.925 -25.697 1.00 96.00 89 MET A CA 1
ATOM 738 C C . MET A 1 89 ? 6.011 0.077 -24.556 1.00 96.00 89 MET A C 1
ATOM 740 O O . MET A 1 89 ? 6.693 -0.256 -23.580 1.00 96.00 89 MET A O 1
ATOM 744 N N . PRO A 1 90 ? 5.377 1.262 -24.613 1.00 96.12 90 PRO A N 1
ATOM 745 C CA . PRO A 1 90 ? 5.255 2.144 -23.461 1.00 96.12 90 PRO A CA 1
ATOM 746 C C . PRO A 1 90 ? 4.284 1.557 -22.430 1.00 96.12 90 PRO A C 1
ATOM 748 O O . PRO A 1 90 ? 3.240 1.003 -22.783 1.00 96.12 90 PRO A O 1
ATOM 751 N N . ILE A 1 91 ? 4.598 1.724 -21.147 1.00 93.94 91 ILE A N 1
ATOM 752 C CA . ILE A 1 91 ? 3.764 1.267 -20.034 1.00 93.94 91 ILE A CA 1
ATOM 753 C C . ILE A 1 91 ? 3.643 2.316 -18.933 1.00 93.94 91 ILE A C 1
ATOM 755 O O . ILE A 1 91 ? 4.419 3.268 -18.830 1.00 93.94 91 ILE A O 1
ATOM 759 N N . THR A 1 92 ? 2.627 2.128 -18.095 1.00 91.12 92 THR A N 1
ATOM 760 C CA . THR A 1 92 ? 2.545 2.769 -16.785 1.00 91.12 92 THR A CA 1
ATOM 761 C C . THR A 1 92 ? 2.490 1.667 -15.737 1.00 91.12 92 THR A C 1
ATOM 763 O O . THR A 1 92 ? 1.587 0.835 -15.778 1.00 91.12 92 THR A O 1
ATOM 766 N N . GLU A 1 93 ? 3.452 1.660 -14.826 1.00 88.25 93 GLU A N 1
ATOM 767 C CA . GLU A 1 93 ? 3.555 0.684 -13.744 1.00 88.25 93 GLU A CA 1
ATOM 768 C C . GLU A 1 93 ? 3.136 1.328 -12.426 1.00 88.25 93 GLU A C 1
ATOM 770 O O . GLU A 1 93 ? 3.397 2.511 -12.189 1.00 88.25 93 GLU A O 1
ATOM 775 N N . TYR A 1 94 ? 2.448 0.562 -11.582 1.00 89.44 94 TYR A N 1
ATOM 776 C CA . TYR A 1 94 ? 2.116 0.989 -10.231 1.00 89.44 94 TYR A CA 1
ATOM 777 C C . TYR A 1 94 ? 3.176 0.477 -9.265 1.00 89.44 94 TYR A C 1
ATOM 779 O O . TYR A 1 94 ? 3.433 -0.720 -9.235 1.00 89.44 94 TYR A O 1
ATOM 787 N N . ALA A 1 95 ? 3.766 1.368 -8.470 1.00 87.62 95 ALA A N 1
ATOM 788 C CA . ALA A 1 95 ? 4.895 1.017 -7.611 1.00 87.62 95 ALA A CA 1
ATOM 789 C C . ALA A 1 95 ? 4.548 0.009 -6.509 1.00 87.62 95 ALA A C 1
ATOM 791 O O . ALA A 1 95 ? 5.423 -0.720 -6.056 1.00 87.62 95 ALA A O 1
ATOM 792 N N . ARG A 1 96 ? 3.287 -0.015 -6.059 1.00 85.69 96 ARG A N 1
ATOM 793 C CA . ARG A 1 96 ? 2.857 -0.899 -4.978 1.00 85.69 96 ARG A CA 1
ATOM 794 C C . ARG A 1 96 ? 2.442 -2.262 -5.504 1.00 85.69 96 ARG A C 1
ATOM 796 O O . ARG A 1 96 ? 1.479 -2.361 -6.266 1.00 85.69 96 ARG A O 1
ATOM 803 N N . GLU A 1 97 ? 3.081 -3.310 -4.995 1.00 76.81 97 GLU A N 1
ATOM 804 C CA . GLU A 1 97 ? 2.705 -4.701 -5.258 1.00 76.81 97 GLU A CA 1
ATOM 805 C C . GLU A 1 97 ? 1.464 -5.094 -4.435 1.00 76.81 97 GLU A C 1
ATOM 807 O O . GLU A 1 97 ? 1.512 -5.843 -3.463 1.00 76.81 97 GLU A O 1
ATOM 812 N N . ARG A 1 98 ? 0.303 -4.549 -4.809 1.00 74.69 98 ARG A N 1
ATOM 813 C CA . ARG A 1 98 ? -1.008 -4.941 -4.277 1.00 74.69 98 ARG A CA 1
ATOM 814 C C . ARG A 1 98 ? -1.955 -5.228 -5.433 1.00 74.69 98 ARG A C 1
ATOM 816 O O . ARG A 1 98 ? -1.941 -4.533 -6.445 1.00 74.69 98 ARG A O 1
ATOM 823 N N . SER A 1 99 ? -2.832 -6.219 -5.263 1.00 71.56 99 SER A N 1
ATOM 824 C CA . SER A 1 99 ? -3.922 -6.459 -6.213 1.00 71.56 99 SER A CA 1
ATOM 825 C C . SER A 1 99 ? -4.787 -5.203 -6.352 1.00 71.56 99 SER A C 1
ATOM 827 O O . SER A 1 99 ? -5.551 -4.851 -5.452 1.00 71.56 99 SER A O 1
ATOM 829 N N . LEU A 1 100 ? -4.690 -4.550 -7.512 1.00 67.12 100 LEU A N 1
ATOM 830 C CA . LEU A 1 100 ? -5.498 -3.380 -7.870 1.00 67.12 100 LEU A CA 1
ATOM 831 C C . LEU A 1 100 ? -6.991 -3.712 -8.045 1.00 67.12 100 LEU A C 1
ATOM 833 O O . LEU A 1 100 ? -7.802 -2.811 -8.246 1.00 67.12 100 LEU A O 1
ATOM 837 N N . ASN A 1 101 ? -7.369 -4.991 -7.959 1.00 77.81 101 ASN A N 1
ATOM 838 C CA . ASN A 1 101 ? -8.759 -5.431 -8.074 1.00 77.81 101 ASN A CA 1
ATOM 839 C C . ASN A 1 101 ? -9.570 -5.183 -6.794 1.00 77.81 101 ASN A C 1
ATOM 841 O O . ASN A 1 101 ? -10.802 -5.203 -6.835 1.00 77.81 101 ASN A O 1
ATOM 845 N N . TYR A 1 102 ? -8.911 -4.937 -5.659 1.00 84.88 102 TYR A N 1
ATOM 846 C CA . TYR A 1 102 ? -9.607 -4.572 -4.432 1.00 84.88 102 TYR A CA 1
ATOM 847 C C . TYR A 1 102 ? -10.015 -3.101 -4.478 1.00 84.88 102 TYR A C 1
ATOM 849 O O . TYR A 1 102 ? -9.181 -2.202 -4.512 1.00 84.88 102 TYR A O 1
ATOM 857 N N . THR A 1 103 ? -11.323 -2.850 -4.464 1.00 91.00 103 THR A N 1
ATOM 858 C CA . THR A 1 103 ? -11.898 -1.492 -4.419 1.00 91.00 103 THR A CA 1
ATOM 859 C C . THR A 1 103 ? -12.211 -1.032 -2.993 1.00 91.00 103 THR A C 1
ATOM 861 O O . THR A 1 103 ? -12.535 0.136 -2.756 1.00 91.00 103 THR A O 1
ATOM 864 N N . TRP A 1 104 ? -12.096 -1.944 -2.030 1.00 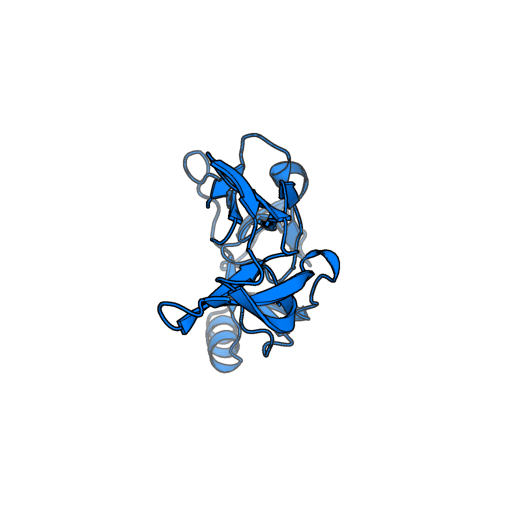94.44 104 TRP A N 1
ATOM 865 C CA . TRP A 1 104 ? -12.329 -1.729 -0.612 1.00 94.44 104 TRP A CA 1
ATOM 866 C C . TRP A 1 104 ? -11.434 -2.665 0.204 1.00 94.44 104 TRP A C 1
ATOM 868 O O . TRP A 1 104 ? -10.948 -3.676 -0.303 1.00 94.44 104 TRP A O 1
ATOM 878 N N . ALA A 1 105 ? -11.233 -2.300 1.459 1.00 95.44 105 ALA A N 1
ATOM 879 C CA . ALA A 1 105 ? -10.638 -3.129 2.493 1.00 95.44 105 ALA A CA 1
ATOM 880 C C . ALA A 1 105 ? -11.195 -2.664 3.842 1.00 95.44 105 ALA A C 1
ATOM 882 O O . ALA A 1 105 ? -11.925 -1.667 3.907 1.00 95.44 105 ALA A O 1
ATOM 883 N N . ALA A 1 106 ? -10.879 -3.368 4.919 1.00 97.31 106 ALA A N 1
ATOM 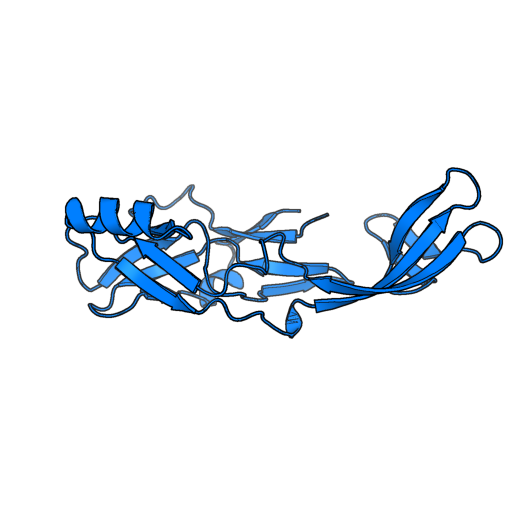884 C CA . ALA A 1 106 ? -11.258 -2.918 6.243 1.00 97.31 106 ALA A CA 1
ATOM 885 C C . ALA A 1 106 ? -10.134 -3.084 7.259 1.00 97.31 106 ALA A C 1
ATOM 887 O O . ALA A 1 106 ? -9.378 -4.052 7.213 1.00 97.31 106 ALA A O 1
ATOM 888 N N . TYR A 1 107 ? -10.063 -2.142 8.193 1.00 97.94 107 TYR A N 1
ATOM 889 C CA . TYR A 1 107 ? -9.231 -2.253 9.379 1.00 97.94 107 TYR A CA 1
ATOM 890 C C . TYR A 1 107 ? -10.004 -2.949 10.491 1.00 97.94 107 TYR A C 1
ATOM 892 O O . TYR A 1 107 ? -11.099 -2.519 10.850 1.00 97.94 107 TYR A O 1
ATOM 900 N N . VAL A 1 108 ? -9.418 -3.990 11.068 1.00 97.88 108 VAL A N 1
ATOM 901 C CA . VAL A 1 108 ? -9.955 -4.705 12.225 1.00 97.88 108 VAL A CA 1
ATOM 902 C C . VAL A 1 108 ? -9.201 -4.247 13.463 1.00 97.88 108 VAL A C 1
ATOM 904 O O . VAL A 1 108 ? -8.006 -4.519 13.614 1.00 97.88 108 VAL A O 1
ATOM 907 N N . LEU A 1 109 ? -9.897 -3.548 14.358 1.00 97.50 109 LEU A N 1
ATOM 908 C CA . LEU A 1 109 ? -9.311 -3.090 15.610 1.00 97.50 109 LEU A CA 1
ATOM 909 C C . LEU A 1 109 ? -9.255 -4.232 16.631 1.00 97.50 109 LEU A C 1
ATOM 911 O O . LEU A 1 109 ? -10.160 -5.070 16.677 1.00 97.50 109 LEU A O 1
ATOM 915 N N . PRO A 1 110 ? -8.236 -4.250 17.505 1.00 95.88 110 PRO A N 1
ATOM 916 C CA . PRO A 1 110 ? -8.237 -5.078 18.707 1.00 95.88 110 PRO A CA 1
ATOM 917 C C . PRO A 1 110 ? -9.495 -4.867 19.566 1.00 95.88 110 PRO A C 1
ATOM 919 O O . PRO A 1 110 ? -10.086 -3.788 19.561 1.00 95.88 110 PRO A O 1
ATOM 922 N N . LEU A 1 111 ? -9.894 -5.890 20.331 1.00 96.50 111 LEU A N 1
ATOM 923 C CA . LEU A 1 111 ? -11.068 -5.817 21.211 1.00 96.50 111 LEU A CA 1
ATOM 924 C C . LEU A 1 111 ? -10.935 -4.685 22.236 1.00 96.50 111 LEU A C 1
ATOM 926 O O . LEU A 1 111 ? -9.867 -4.513 22.825 1.00 96.50 111 LEU A O 1
ATOM 930 N N . ALA A 1 112 ? -12.034 -3.964 22.472 1.00 95.00 112 ALA A N 1
ATOM 931 C CA . ALA A 1 112 ? -12.103 -2.828 23.394 1.00 95.00 112 ALA A CA 1
ATOM 932 C C . ALA A 1 112 ? -10.967 -1.797 23.170 1.00 95.00 112 ALA A C 1
ATOM 934 O O . ALA A 1 112 ? -10.078 -1.671 24.013 1.00 95.00 112 ALA A O 1
ATOM 935 N N . PRO A 1 113 ? -10.942 -1.092 22.022 1.00 95.50 113 PRO A N 1
ATOM 936 C CA . PRO A 1 113 ? -9.968 -0.031 21.788 1.00 95.50 113 PRO A CA 1
ATOM 937 C C . PRO A 1 113 ? -10.305 1.207 22.629 1.00 95.50 113 PRO A C 1
ATOM 939 O O . PRO A 1 113 ? -11.458 1.648 22.662 1.00 95.50 113 PRO A O 1
ATOM 942 N N . GLU A 1 114 ? -9.304 1.801 23.275 1.00 96.25 114 GLU A N 1
ATOM 943 C CA . GLU A 1 114 ? -9.484 3.018 24.074 1.00 96.25 114 GLU A CA 1
ATOM 944 C C . GLU A 1 114 ? -9.207 4.279 23.248 1.00 96.25 114 GLU A C 1
ATOM 946 O O . GLU A 1 114 ? -8.313 4.322 22.403 1.00 96.25 114 GLU A O 1
ATOM 951 N N . VAL A 1 115 ? -9.986 5.344 23.461 1.00 97.00 115 VAL A N 1
ATOM 952 C CA . VAL A 1 115 ? -9.727 6.632 22.797 1.00 97.00 115 VAL A CA 1
ATOM 953 C C . VAL A 1 115 ? -8.359 7.157 23.237 1.00 97.00 115 VAL A C 1
ATOM 955 O O . VAL A 1 115 ? -8.091 7.271 24.428 1.00 97.00 115 VAL A O 1
ATOM 958 N N . GLY A 1 116 ? -7.507 7.505 22.275 1.00 96.19 116 GLY A N 1
ATOM 959 C CA . GLY A 1 116 ? -6.112 7.880 22.508 1.00 96.19 116 GLY A CA 1
ATOM 960 C C . GLY A 1 116 ? -5.134 6.702 22.446 1.00 96.19 116 GLY A C 1
ATOM 961 O O . GLY A 1 116 ? -3.925 6.930 22.427 1.00 96.19 116 GLY A O 1
ATOM 962 N N . GLU A 1 117 ? -5.620 5.460 22.355 1.00 95.06 117 GLU A N 1
ATOM 963 C CA . GLU A 1 117 ? -4.762 4.290 22.192 1.00 95.06 117 GLU A CA 1
ATOM 964 C C . GLU A 1 117 ? -4.029 4.326 20.848 1.00 95.06 117 GLU A C 1
ATOM 966 O O . GLU A 1 117 ? -4.582 4.707 19.810 1.00 95.06 117 GLU A O 1
ATOM 971 N N . THR A 1 118 ? -2.759 3.928 20.884 1.00 94.81 118 THR A N 1
ATOM 972 C CA . THR A 1 118 ? -1.891 3.845 19.712 1.00 94.81 118 THR A CA 1
ATOM 973 C C . THR A 1 118 ? -1.811 2.406 19.224 1.00 94.81 118 THR A C 1
ATOM 975 O O . THR A 1 118 ? -1.509 1.494 19.992 1.00 94.81 118 THR A O 1
ATOM 978 N N . PHE A 1 119 ? -2.035 2.225 17.929 1.00 95.31 119 PHE A N 1
ATOM 979 C CA . PHE A 1 119 ? -2.021 0.946 17.239 1.00 95.31 119 PHE A CA 1
ATOM 980 C C . PHE A 1 119 ? -0.946 0.919 16.159 1.00 95.31 119 PHE A C 1
ATOM 982 O O . PHE A 1 119 ? -0.638 1.941 15.542 1.00 95.31 119 PHE A O 1
ATOM 989 N N . TYR A 1 120 ? -0.425 -0.277 15.905 1.00 94.69 120 TYR A N 1
ATOM 990 C CA . TYR A 1 120 ? 0.343 -0.565 14.699 1.00 94.69 120 TYR A CA 1
ATOM 991 C C . TYR A 1 120 ? -0.578 -1.172 13.648 1.00 94.69 120 TYR A C 1
ATOM 993 O O . TYR A 1 120 ? -1.295 -2.128 13.934 1.00 94.69 120 TYR A O 1
ATOM 1001 N N . VAL A 1 121 ? -0.560 -0.615 12.445 1.00 94.81 121 VAL A N 1
ATOM 1002 C CA . VAL A 1 121 ? -1.333 -1.072 11.291 1.00 94.81 121 VAL A CA 1
ATOM 1003 C C . VAL A 1 121 ? -0.363 -1.740 10.332 1.00 94.81 121 VAL A C 1
ATOM 1005 O O . VAL A 1 121 ? 0.498 -1.068 9.777 1.00 94.81 121 VAL A O 1
ATOM 1008 N N . GLU A 1 122 ? -0.485 -3.055 10.166 1.00 90.06 122 GLU A N 1
ATOM 1009 C CA . GLU A 1 122 ? 0.512 -3.866 9.449 1.00 90.06 122 GLU A CA 1
ATOM 1010 C C . GLU A 1 122 ? 0.496 -3.692 7.926 1.00 90.06 122 GLU A C 1
ATOM 1012 O O . GLU A 1 122 ? 1.525 -3.869 7.276 1.00 90.06 122 GLU A O 1
ATOM 1017 N N . ASP A 1 123 ? -0.665 -3.351 7.364 1.00 92.06 123 ASP A N 1
ATOM 1018 C CA . ASP A 1 123 ? -0.840 -3.152 5.929 1.00 92.06 123 ASP A CA 1
ATOM 1019 C C . ASP A 1 123 ? -1.814 -2.000 5.664 1.00 92.06 123 ASP A C 1
ATOM 1021 O O . ASP A 1 123 ? -3.027 -2.127 5.815 1.00 92.06 123 ASP A O 1
ATOM 1025 N N . LEU A 1 124 ? -1.299 -0.841 5.273 1.00 93.44 124 LEU A N 1
ATOM 1026 C CA . LEU A 1 124 ? -2.100 0.359 5.059 1.00 93.44 124 LEU A CA 1
ATOM 1027 C C . LEU A 1 124 ? -3.033 0.203 3.866 1.00 93.44 124 LEU A C 1
ATOM 1029 O O . LEU A 1 124 ? -2.598 -0.080 2.751 1.00 93.44 124 LEU A O 1
ATOM 1033 N N . ILE A 1 125 ? -4.318 0.465 4.042 1.00 93.50 125 ILE A N 1
ATOM 1034 C CA . ILE A 1 125 ? -5.277 0.580 2.941 1.00 93.50 125 ILE A CA 1
ATOM 1035 C C . ILE A 1 125 ? -4.920 1.783 2.061 1.00 93.50 125 ILE A C 1
ATOM 1037 O O . ILE A 1 125 ? -5.004 1.698 0.837 1.00 93.50 125 ILE A O 1
ATOM 1041 N N . GLU A 1 126 ? -4.484 2.885 2.667 1.00 90.94 126 GLU A N 1
ATOM 1042 C CA . GLU A 1 126 ? -4.081 4.097 1.971 1.00 90.94 126 GLU A CA 1
ATOM 1043 C C . GLU A 1 126 ? -2.793 3.907 1.166 1.00 90.94 126 GLU A C 1
ATOM 1045 O O . GLU A 1 126 ? -1.817 3.316 1.623 1.00 90.94 126 GLU A O 1
ATOM 1050 N N . ASP A 1 127 ? -2.769 4.504 -0.023 1.00 90.94 127 ASP A N 1
ATOM 1051 C CA . ASP A 1 127 ? -1.580 4.580 -0.863 1.00 90.94 127 ASP A CA 1
ATOM 1052 C C . ASP A 1 127 ? -0.817 5.882 -0.579 1.00 90.94 127 ASP A C 1
ATOM 1054 O O . ASP A 1 127 ? -1.127 6.959 -1.108 1.00 90.94 127 ASP A O 1
ATOM 1058 N N . ILE A 1 128 ? 0.185 5.795 0.293 1.00 89.94 128 ILE A N 1
ATOM 1059 C CA . ILE A 1 128 ? 0.981 6.940 0.746 1.00 89.94 128 ILE A CA 1
ATOM 1060 C C . ILE A 1 128 ? 2.347 6.906 0.060 1.00 89.94 128 ILE A C 1
ATOM 1062 O O . ILE A 1 128 ? 3.169 6.045 0.354 1.00 89.94 128 ILE A O 1
ATOM 1066 N N . LEU A 1 129 ? 2.598 7.871 -0.829 1.00 90.19 129 LEU A N 1
ATOM 1067 C CA . LEU A 1 129 ? 3.949 8.163 -1.310 1.00 90.19 129 LEU A CA 1
ATOM 1068 C C . LEU A 1 129 ? 4.712 8.872 -0.188 1.00 90.19 129 LEU A C 1
ATOM 1070 O O . LEU A 1 129 ? 4.266 9.930 0.259 1.00 90.19 129 LEU A O 1
ATOM 1074 N N . VAL A 1 130 ? 5.837 8.296 0.230 1.00 89.38 130 VAL A N 1
ATOM 1075 C CA . VAL A 1 130 ? 6.732 8.876 1.238 1.00 89.38 130 VAL A CA 1
ATOM 1076 C C . VAL A 1 130 ? 7.796 9.724 0.556 1.00 89.38 130 VAL A C 1
ATOM 1078 O O . VAL A 1 130 ? 7.933 10.904 0.853 1.00 89.38 130 VAL A O 1
ATOM 1081 N N . SER A 1 131 ? 8.518 9.146 -0.403 1.00 87.00 131 SER A N 1
ATOM 1082 C CA . SER A 1 131 ? 9.608 9.832 -1.094 1.00 87.00 131 SER A CA 1
ATOM 1083 C C . SER A 1 131 ? 9.822 9.269 -2.496 1.00 87.00 131 SER A C 1
ATOM 1085 O O . SER A 1 131 ? 9.289 8.221 -2.861 1.00 87.00 131 SER A O 1
ATOM 1087 N N . GLU A 1 132 ? 10.610 9.978 -3.291 1.00 86.31 132 GLU A N 1
ATOM 1088 C CA . GLU A 1 132 ? 11.073 9.533 -4.598 1.00 86.31 132 GLU A CA 1
ATOM 1089 C C . GLU A 1 132 ? 12.594 9.621 -4.611 1.00 86.31 132 GLU A C 1
ATOM 1091 O O . GLU A 1 132 ? 13.167 10.661 -4.278 1.00 86.31 132 GLU A O 1
ATOM 1096 N N . PHE A 1 133 ? 13.254 8.526 -4.978 1.00 78.19 133 PHE A N 1
ATOM 1097 C CA . PHE A 1 133 ? 14.703 8.507 -5.119 1.00 78.19 133 PHE A CA 1
ATOM 1098 C C . PHE A 1 133 ? 15.082 7.880 -6.455 1.00 78.19 133 PHE A C 1
ATOM 1100 O O . PHE A 1 133 ? 14.710 6.743 -6.755 1.00 78.19 133 PHE A O 1
ATOM 1107 N N . TRP A 1 134 ? 15.789 8.671 -7.266 1.00 78.25 134 TRP A N 1
ATOM 1108 C CA . TRP A 1 134 ? 15.928 8.456 -8.706 1.00 78.25 134 TRP A CA 1
ATOM 1109 C C . TRP A 1 134 ? 14.560 8.227 -9.354 1.00 78.25 134 TRP A C 1
ATOM 1111 O O . TRP A 1 134 ? 13.759 9.151 -9.420 1.00 78.25 134 TRP A O 1
ATOM 1121 N N . GLU A 1 135 ? 14.283 7.002 -9.781 1.00 74.81 135 GLU A N 1
ATOM 1122 C CA . GLU A 1 135 ? 13.073 6.623 -10.515 1.00 74.81 135 GLU A CA 1
ATOM 1123 C C . GLU A 1 135 ? 12.171 5.695 -9.682 1.00 74.81 135 GLU A C 1
ATOM 1125 O O . GLU A 1 135 ? 11.107 5.264 -10.127 1.00 74.81 135 GLU A O 1
ATOM 1130 N N . SER A 1 136 ? 12.589 5.394 -8.446 1.00 81.62 136 SER A N 1
ATOM 1131 C CA . SER A 1 136 ? 11.848 4.545 -7.518 1.00 81.62 136 SER A CA 1
ATOM 1132 C C . SER A 1 136 ? 10.880 5.376 -6.683 1.00 81.62 136 SER A C 1
ATOM 1134 O O . SER A 1 136 ? 11.261 6.367 -6.052 1.00 81.62 136 SER A O 1
ATOM 1136 N N . LYS A 1 137 ? 9.615 4.950 -6.654 1.00 88.75 137 LYS A N 1
ATOM 1137 C CA . LYS A 1 137 ? 8.594 5.504 -5.760 1.00 88.75 137 LYS A CA 1
ATOM 1138 C C . LYS A 1 137 ? 8.645 4.739 -4.443 1.00 88.75 137 LYS A C 1
ATOM 1140 O O . LYS A 1 137 ? 8.379 3.542 -4.428 1.00 88.75 137 LYS A O 1
ATOM 1145 N N . ILE A 1 138 ? 8.961 5.433 -3.355 1.00 88.56 138 ILE A N 1
ATOM 1146 C CA . ILE A 1 138 ? 9.038 4.849 -2.016 1.00 88.56 138 ILE A CA 1
ATOM 1147 C C . ILE A 1 138 ? 7.721 5.133 -1.298 1.00 88.56 138 ILE A C 1
ATOM 1149 O O . ILE A 1 138 ? 7.344 6.293 -1.110 1.00 88.56 138 ILE A O 1
ATOM 1153 N N . TYR A 1 139 ? 7.004 4.085 -0.908 1.00 90.62 139 TYR A N 1
ATOM 1154 C CA . TYR A 1 139 ? 5.674 4.191 -0.305 1.00 90.62 139 TYR A CA 1
ATOM 1155 C C . TYR A 1 139 ? 5.604 3.533 1.073 1.00 90.62 139 TYR A C 1
ATOM 1157 O O . TYR A 1 139 ? 6.400 2.654 1.389 1.00 90.62 139 TYR A O 1
ATOM 1165 N N . ALA A 1 140 ? 4.650 3.953 1.904 1.00 91.12 140 ALA A N 1
ATOM 1166 C CA . ALA A 1 140 ? 4.444 3.350 3.221 1.00 91.12 140 ALA A CA 1
ATOM 1167 C C . ALA A 1 140 ? 3.640 2.048 3.100 1.00 91.12 140 ALA A C 1
ATOM 1169 O O . ALA A 1 140 ? 2.582 2.032 2.464 1.00 91.12 140 ALA A O 1
ATOM 1170 N N . VAL A 1 141 ? 4.133 0.972 3.719 1.00 91.00 141 VAL A N 1
ATOM 1171 C CA . VAL A 1 141 ? 3.411 -0.309 3.810 1.00 91.00 141 VAL A CA 1
ATOM 1172 C C . VAL A 1 141 ? 2.641 -0.412 5.115 1.00 91.00 141 VAL A C 1
ATOM 1174 O O . VAL A 1 141 ? 1.484 -0.813 5.096 1.00 91.00 141 VAL A O 1
ATOM 1177 N N . ASP A 1 142 ? 3.256 -0.018 6.225 1.00 92.50 142 ASP A N 1
ATOM 1178 C CA . ASP A 1 142 ? 2.661 -0.043 7.556 1.00 92.50 142 ASP A CA 1
ATOM 1179 C C . ASP A 1 142 ? 2.591 1.369 8.153 1.00 92.50 142 ASP A C 1
ATOM 1181 O O . ASP A 1 142 ? 3.080 2.341 7.570 1.00 92.50 142 ASP A O 1
ATOM 1185 N N . GLY A 1 143 ? 1.944 1.504 9.309 1.00 92.00 143 GLY A N 1
ATOM 1186 C CA . GLY A 1 143 ? 1.901 2.788 9.992 1.00 92.00 143 GLY A CA 1
ATOM 1187 C C . GLY A 1 143 ? 1.475 2.712 11.447 1.00 92.00 143 GLY A C 1
ATOM 1188 O O . GLY A 1 143 ? 0.915 1.725 11.922 1.00 92.00 143 GLY A O 1
ATOM 1189 N N . ILE A 1 144 ? 1.715 3.810 12.156 1.00 92.81 144 ILE A N 1
ATOM 1190 C CA . ILE A 1 144 ? 1.221 4.024 13.513 1.00 92.81 144 ILE A CA 1
ATOM 1191 C C . ILE A 1 144 ? -0.011 4.916 13.450 1.00 92.81 144 ILE A C 1
ATOM 1193 O O . ILE A 1 144 ? 0.000 5.967 12.804 1.00 92.81 144 ILE A O 1
ATOM 1197 N N . ALA A 1 145 ? -1.073 4.513 14.139 1.00 94.69 145 ALA A N 1
ATOM 1198 C CA . ALA A 1 145 ? -2.305 5.280 14.200 1.00 94.69 145 ALA A CA 1
ATOM 1199 C C . ALA A 1 145 ? -2.841 5.395 15.623 1.00 94.69 145 ALA A C 1
ATOM 1201 O O . ALA A 1 145 ? -2.776 4.453 16.405 1.00 94.69 145 ALA A O 1
ATOM 1202 N N . THR A 1 146 ? -3.428 6.545 15.937 1.00 96.00 146 THR A N 1
ATOM 1203 C CA . THR A 1 146 ? -4.151 6.759 17.192 1.00 96.00 146 THR A CA 1
ATOM 1204 C C . THR A 1 146 ? -5.649 6.617 16.959 1.00 96.00 146 THR A C 1
ATOM 1206 O O . THR A 1 146 ? -6.198 7.210 16.026 1.00 96.00 146 THR A O 1
ATOM 1209 N N . TRP A 1 147 ? -6.331 5.851 17.805 1.00 96.94 147 TRP A N 1
ATOM 1210 C CA . TRP A 1 147 ? -7.786 5.736 17.767 1.00 96.94 147 TRP A CA 1
ATOM 1211 C C . TRP A 1 147 ? -8.445 6.950 18.415 1.00 96.94 147 TRP A C 1
ATOM 1213 O O . TRP A 1 147 ? -8.171 7.273 19.567 1.00 96.94 147 TRP A O 1
ATOM 1223 N N . ASN A 1 148 ? -9.340 7.629 17.695 1.00 96.19 148 ASN A N 1
ATOM 1224 C CA . ASN A 1 148 ? -10.030 8.814 18.221 1.00 96.19 148 ASN A CA 1
ATOM 1225 C C . ASN A 1 148 ? -11.482 8.549 18.667 1.00 96.19 148 ASN A C 1
ATOM 1227 O O . ASN A 1 148 ? -12.222 9.500 18.908 1.00 96.19 148 ASN A O 1
ATOM 1231 N N . GLY A 1 149 ? -11.910 7.283 18.722 1.00 95.00 149 GLY A N 1
ATOM 1232 C CA . GLY A 1 149 ? -13.301 6.896 18.991 1.00 95.00 149 GLY A CA 1
ATOM 1233 C C . GLY A 1 149 ? -14.177 6.722 17.746 1.00 95.00 149 GLY A C 1
ATOM 1234 O O . GLY A 1 149 ? -15.291 6.223 17.863 1.00 95.00 149 GLY A O 1
ATOM 1235 N N . SER A 1 150 ? -13.692 7.104 16.561 1.00 94.75 150 SER A N 1
ATOM 1236 C CA . SER A 1 150 ? -14.440 6.988 15.297 1.00 94.75 150 SER A CA 1
ATOM 1237 C C . SER A 1 150 ? -13.595 6.568 14.091 1.00 94.75 150 SER A C 1
ATOM 1239 O O . SER A 1 150 ? -14.103 5.912 13.189 1.00 94.75 150 SER A O 1
ATOM 1241 N N . ALA A 1 151 ? -12.313 6.932 14.066 1.00 95.31 151 ALA A N 1
ATOM 1242 C CA . ALA A 1 151 ? -11.383 6.648 12.987 1.00 95.31 151 ALA A CA 1
ATOM 1243 C C . ALA A 1 151 ? -9.948 6.498 13.516 1.00 95.31 151 ALA A C 1
ATOM 1245 O O . ALA A 1 151 ? -9.589 7.022 14.578 1.00 95.31 151 ALA A O 1
ATOM 1246 N N . LEU A 1 152 ? -9.114 5.823 12.726 1.00 96.25 152 LEU A N 1
ATOM 1247 C CA . LEU A 1 152 ? -7.670 5.773 12.926 1.00 96.25 152 LEU A CA 1
ATOM 1248 C C . LEU A 1 152 ? -7.026 7.061 12.392 1.00 96.25 152 LEU A C 1
ATOM 1250 O O . LEU A 1 152 ? -7.229 7.463 11.245 1.00 96.25 152 LEU A O 1
ATOM 1254 N N . LYS A 1 153 ? -6.249 7.739 13.237 1.00 95.69 153 LYS A N 1
ATOM 1255 C CA . LYS A 1 153 ? -5.451 8.914 12.870 1.00 95.69 153 LYS A CA 1
ATOM 1256 C C . LYS A 1 153 ? -3.999 8.501 12.687 1.00 95.69 153 LYS A C 1
ATOM 1258 O O . LYS A 1 153 ? -3.276 8.348 13.666 1.00 95.69 153 LYS A O 1
ATOM 1263 N N . PHE A 1 154 ? -3.592 8.325 11.433 1.00 92.38 154 PHE A N 1
ATOM 1264 C CA . PHE A 1 154 ? -2.222 7.962 11.080 1.00 92.38 154 PHE A CA 1
ATOM 1265 C C . PHE A 1 154 ? -1.227 9.081 11.381 1.00 92.38 154 PHE A C 1
ATOM 1267 O O . PHE A 1 154 ? -1.415 10.224 10.953 1.00 92.38 154 PHE A O 1
ATOM 1274 N N . ARG A 1 155 ? -0.143 8.711 12.058 1.00 89.50 155 ARG A N 1
ATOM 1275 C CA . ARG A 1 155 ? 1.003 9.555 12.393 1.00 89.50 155 ARG A CA 1
ATOM 1276 C C . ARG A 1 155 ? 1.962 9.661 11.209 1.00 89.50 155 ARG A C 1
ATOM 1278 O O . ARG A 1 155 ? 3.021 9.043 11.177 1.00 89.50 155 ARG A O 1
ATOM 1285 N N . ARG A 1 156 ? 1.538 10.395 10.178 1.00 86.38 156 ARG A N 1
ATOM 1286 C CA . ARG A 1 156 ? 2.272 10.516 8.905 1.00 86.38 156 ARG A CA 1
ATOM 1287 C C . ARG A 1 156 ? 3.613 11.226 9.046 1.00 86.38 156 ARG A C 1
ATOM 1289 O O . ARG A 1 156 ? 4.491 11.001 8.228 1.00 86.38 156 ARG A O 1
ATOM 1296 N N . GLU A 1 157 ? 3.764 12.049 10.078 1.00 84.94 157 GLU A N 1
ATOM 1297 C CA . GLU A 1 157 ? 5.016 12.726 10.408 1.00 84.94 157 GLU A CA 1
ATOM 1298 C C . GLU A 1 157 ? 6.170 11.755 10.697 1.00 84.94 157 GLU A C 1
ATOM 1300 O O . GLU A 1 157 ? 7.330 12.143 10.606 1.00 84.94 157 GLU A O 1
ATOM 1305 N N . LEU A 1 158 ? 5.863 10.495 11.027 1.00 83.38 158 LEU A N 1
ATOM 1306 C CA . LEU A 1 158 ? 6.869 9.470 11.300 1.00 83.38 158 LEU A CA 1
ATOM 1307 C C . LEU A 1 158 ? 7.580 8.988 10.034 1.00 83.38 158 LEU A C 1
ATOM 1309 O O . LEU A 1 158 ? 8.720 8.550 10.121 1.00 83.38 158 LEU A O 1
ATOM 1313 N N . TYR A 1 159 ? 6.962 9.112 8.856 1.00 81.69 159 TYR A N 1
ATOM 1314 C CA . TYR A 1 159 ? 7.592 8.673 7.606 1.00 81.69 159 TYR A CA 1
ATOM 1315 C C . TYR A 1 159 ? 8.808 9.520 7.212 1.00 81.69 159 TYR A C 1
ATOM 1317 O O . TYR A 1 159 ? 9.668 9.037 6.481 1.00 81.69 159 TYR A O 1
ATOM 1325 N N . ASP A 1 160 ? 8.895 10.746 7.731 1.00 76.62 160 ASP A N 1
ATOM 1326 C CA . ASP A 1 160 ? 10.039 11.643 7.553 1.00 76.62 160 ASP A CA 1
ATOM 1327 C C . ASP A 1 160 ? 11.039 11.556 8.728 1.00 76.62 160 ASP A C 1
ATOM 1329 O O . ASP A 1 160 ? 11.997 12.331 8.794 1.00 76.62 160 ASP A O 1
ATOM 1333 N N . SER A 1 161 ? 10.815 10.649 9.689 1.00 75.56 161 SER A N 1
ATOM 1334 C CA . SER A 1 161 ? 11.622 10.512 10.904 1.00 75.56 161 SER A CA 1
ATOM 1335 C C . SER A 1 161 ? 12.554 9.295 10.855 1.00 75.56 161 SER A C 1
ATOM 1337 O O . SER A 1 161 ? 12.415 8.395 10.030 1.00 75.56 161 SER A O 1
ATOM 1339 N N . GLY A 1 162 ? 13.520 9.249 11.780 1.00 69.44 162 GLY A N 1
ATOM 1340 C CA . GLY A 1 162 ? 14.415 8.097 11.946 1.00 69.44 162 GLY A CA 1
ATOM 1341 C C . GLY A 1 162 ? 13.748 6.846 12.536 1.00 69.44 162 GLY A C 1
ATOM 1342 O O . GLY A 1 162 ? 14.432 5.850 12.735 1.00 69.44 162 GLY A O 1
ATOM 1343 N N . GLU A 1 163 ? 12.446 6.891 12.841 1.00 68.50 163 GLU A N 1
ATOM 1344 C CA . GLU A 1 163 ? 11.664 5.746 13.345 1.00 68.50 163 GLU A CA 1
ATOM 1345 C C . GLU A 1 163 ? 11.170 4.827 12.211 1.00 68.50 163 GLU A C 1
ATOM 1347 O O . GLU A 1 163 ? 10.618 3.751 12.448 1.00 68.50 163 GLU A O 1
ATOM 1352 N N . CYS A 1 164 ? 11.376 5.251 10.966 1.00 74.25 164 CYS A N 1
ATOM 1353 C CA . CYS A 1 164 ? 11.020 4.525 9.764 1.00 74.25 164 CYS A CA 1
ATOM 1354 C C . CYS A 1 164 ? 12.275 4.028 9.039 1.00 74.25 164 CYS A C 1
ATOM 1356 O O . CYS A 1 164 ? 13.269 4.742 8.905 1.00 74.25 164 CYS A O 1
ATOM 1358 N N . MET A 1 165 ? 12.214 2.798 8.532 1.00 74.88 165 MET A N 1
ATOM 1359 C CA . MET A 1 165 ? 13.276 2.195 7.732 1.00 74.88 165 MET A CA 1
ATOM 1360 C C . MET A 1 165 ? 12.816 2.035 6.287 1.00 74.88 165 MET A C 1
ATOM 1362 O O . MET A 1 165 ? 11.728 1.517 6.027 1.00 74.88 165 MET A O 1
ATOM 1366 N N . ILE A 1 166 ? 13.666 2.456 5.347 1.00 74.06 166 ILE A N 1
ATOM 1367 C CA . ILE A 1 166 ? 13.503 2.123 3.930 1.00 74.06 166 ILE A CA 1
ATOM 1368 C C . ILE A 1 166 ? 13.970 0.680 3.738 1.00 74.06 166 ILE A C 1
ATOM 1370 O O . ILE A 1 166 ? 15.099 0.333 4.085 1.00 74.06 166 ILE A O 1
ATOM 1374 N N . VAL A 1 167 ? 13.098 -0.140 3.172 1.00 72.75 167 VAL A N 1
ATOM 1375 C CA . VAL A 1 167 ? 13.351 -1.523 2.776 1.00 72.75 167 VAL A CA 1
ATOM 1376 C C . VAL A 1 167 ? 13.352 -1.563 1.249 1.00 72.75 167 VAL A C 1
ATOM 1378 O O . VAL A 1 167 ? 12.455 -0.988 0.636 1.00 72.75 167 VAL A O 1
ATOM 1381 N N . GLY A 1 168 ? 14.373 -2.183 0.651 1.00 60.06 168 GLY A N 1
ATOM 1382 C CA . GLY A 1 168 ? 14.571 -2.317 -0.797 1.00 60.06 168 GLY A CA 1
ATOM 1383 C C . GLY A 1 168 ? 15.059 -3.706 -1.174 1.00 60.06 168 GLY A C 1
ATOM 1384 O O . GLY A 1 168 ? 15.691 -4.346 -0.302 1.00 60.06 168 GLY A O 1
#

pLDDT: mean 89.25, std 9.01, range [55.0, 98.19]

Foldseek 3Di:
DAKEKDFDCPPDDAAEKEKFQDVVVVVVLVVVVWDKAKDFQDADPVQKFKFFWKAFPPPRDIDTDNYQWFQDPPPGIHGNDPVGIDTDDIDIDGSDPDPPPRRMMMITDDHPADQFGKYKYQADSYWAFLDDDRRHTYTYGIFIFGHHPRDTHTPSVCSVDPSMDIDD

Sequence (168 aa):
MEFNVRFDRSYMTPRTVKTVFALDEVNEFISQGHMVLFEKVKPNKKLYSKGFIFQSAKDSRCIFAPSRHFPVQHSGWETLSEDEWNEVMPITEYARERSLNYTWAAYVLPLAPEVGETFYVEDLIEDILVSEFWESKIYAVDGIATWNGSALKFRRELYDSGECMIVG

Secondary structure (DSSP, 8-state):
---EEEE--SS--PPEEEEE--HHHHHHHHHTT--EEEEE----GGGEEEEEEEEETTT--EEEESSSEEEETTTEEEE--TTTEEEEEEEEEESS-S-TT-SEEEEEPPSSPPTT-EEEESS-SS--EEEEETTEEEEES-EEEEE-SSSEEE-GGGGGSTTEEEE-